Protein AF-A0A7X6B136-F1 (afdb_monomer_lite)

Sequence (176 aa):
MLVDDTELLLDVLPAGSMTVVPERVRTRAADLVATSQEFLQAFVWHVLGYEGTGLDAGSNAGIFTTAGAKLGEVGDMTDTSKMIDVHNSGGQTVAVNLSTTLTLNPGIYYVAFRFVIGAASNAPIMMCADSSNAAPVTTLNSVKPFGVISGLSSWPGSITPSAIETDPIKYWAAFA

Radius of gyration: 21.06 Å; chains: 1; bounding box: 50×35×64 Å

Foldseek 3Di:
DPPPPDDDPVVPDPPPDDDDDDVVNVVVVVVVQVVQKDWFFWKKFFFQFFAL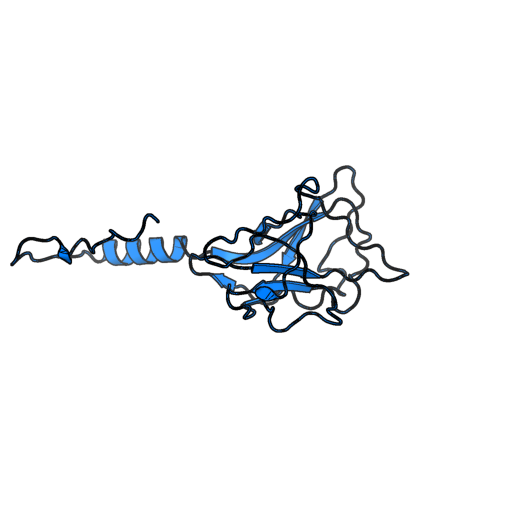QWFDFQWWKFKAALQFATQWILPGGNDSVQFDGWDDHPTDMGIGTIPDIGIDHPDDMDIDTDTDDDPPGDTTHTDWPFQPDKFDPDADVLAGPDADQPDDPHHDNTDHRVSGDIGSTHGDMDTD

Structure (mmCIF, N/CA/C/O backbone):
data_AF-A0A7X6B136-F1
#
_entry.id   AF-A0A7X6B136-F1
#
loop_
_atom_site.group_PDB
_atom_site.id
_atom_site.type_symbol
_atom_site.label_atom_id
_atom_site.label_alt_id
_atom_site.label_comp_id
_atom_site.label_asym_id
_atom_site.label_entity_id
_atom_site.label_seq_id
_atom_site.pdbx_PDB_ins_code
_atom_site.Cartn_x
_atom_site.Cartn_y
_atom_site.Cartn_z
_atom_site.occupancy
_atom_site.B_iso_or_equiv
_atom_site.auth_seq_id
_atom_site.auth_comp_id
_atom_site.auth_asym_id
_atom_site.auth_atom_id
_atom_site.pdbx_PDB_model_num
ATOM 1 N N . MET A 1 1 ? -0.920 -7.075 25.607 1.00 43.62 1 MET A N 1
ATOM 2 C CA . MET A 1 1 ? -1.211 -7.345 27.027 1.00 43.62 1 MET A CA 1
ATOM 3 C C . MET A 1 1 ? -1.337 -6.009 27.758 1.00 43.62 1 MET A C 1
ATOM 5 O O . MET A 1 1 ? -0.359 -5.502 28.287 1.00 43.62 1 MET A O 1
ATOM 9 N N . LEU A 1 2 ? -2.509 -5.378 27.629 1.00 46.91 2 LEU A N 1
ATOM 10 C CA . LEU A 1 2 ? -2.945 -4.158 28.345 1.00 46.91 2 LEU A CA 1
ATOM 11 C C . LEU A 1 2 ? -4.490 -4.024 28.297 1.00 46.91 2 LEU A C 1
ATOM 13 O O . LEU A 1 2 ? -5.030 -2.953 28.535 1.00 46.91 2 LEU A O 1
ATOM 17 N N . VAL A 1 3 ? -5.196 -5.093 27.902 1.00 54.41 3 VAL A N 1
ATOM 18 C CA . VAL A 1 3 ? -6.645 -5.090 27.607 1.00 54.41 3 VAL A CA 1
ATOM 19 C C . VAL A 1 3 ? -7.377 -6.207 28.364 1.00 54.41 3 VAL A C 1
ATOM 21 O O . VAL A 1 3 ? -8.598 -6.212 28.407 1.00 54.41 3 VAL A O 1
ATOM 24 N N . ASP A 1 4 ? -6.660 -7.124 29.019 1.00 57.69 4 ASP A N 1
ATOM 25 C CA . ASP A 1 4 ? -7.285 -8.289 29.658 1.00 57.69 4 ASP A CA 1
ATOM 26 C C . ASP A 1 4 ? -8.064 -7.939 30.950 1.00 57.69 4 ASP A C 1
ATOM 28 O O . ASP A 1 4 ? -8.881 -8.743 31.385 1.00 57.69 4 ASP A O 1
ATOM 32 N N . ASP A 1 5 ? -7.904 -6.721 31.494 1.00 63.41 5 ASP A N 1
ATOM 33 C CA . ASP A 1 5 ? -8.577 -6.238 32.719 1.00 63.41 5 ASP A CA 1
ATOM 34 C C . ASP A 1 5 ? -9.591 -5.092 32.475 1.00 63.41 5 ASP A C 1
ATOM 36 O O . ASP A 1 5 ? -9.944 -4.359 33.400 1.00 63.41 5 ASP A O 1
ATOM 40 N N . THR A 1 6 ? -10.055 -4.856 31.240 1.00 66.56 6 THR A N 1
ATOM 41 C CA . THR A 1 6 ? -11.050 -3.791 30.995 1.00 66.56 6 THR A CA 1
ATOM 42 C C . THR A 1 6 ? -12.473 -4.288 31.244 1.00 66.56 6 THR A C 1
ATOM 44 O O . THR A 1 6 ? -13.038 -4.995 30.411 1.00 66.56 6 THR A O 1
ATOM 47 N N . GLU A 1 7 ? -13.072 -3.876 32.358 1.00 76.06 7 GLU A N 1
ATOM 48 C CA . GLU A 1 7 ? -14.496 -4.068 32.656 1.00 76.06 7 GLU A CA 1
ATOM 49 C C . GLU A 1 7 ? -15.321 -2.826 32.286 1.00 76.06 7 GLU A C 1
ATOM 51 O O . GLU A 1 7 ? -14.825 -1.693 32.293 1.00 76.06 7 GLU A O 1
ATOM 56 N N . LEU A 1 8 ? -16.593 -3.015 31.917 1.00 79.25 8 LEU A N 1
ATOM 57 C CA . LEU A 1 8 ? -17.471 -1.881 31.647 1.00 79.25 8 LEU A CA 1
ATOM 58 C C . LEU A 1 8 ? -17.722 -1.130 32.954 1.00 79.25 8 LEU A C 1
ATOM 60 O O . LEU A 1 8 ? -18.026 -1.725 33.982 1.00 79.25 8 LEU A O 1
ATOM 64 N N . LEU A 1 9 ? -17.707 0.204 32.901 1.00 78.31 9 LEU A N 1
ATOM 65 C CA . LEU A 1 9 ? -18.014 1.034 34.071 1.00 78.31 9 LEU A CA 1
ATOM 66 C C . LEU A 1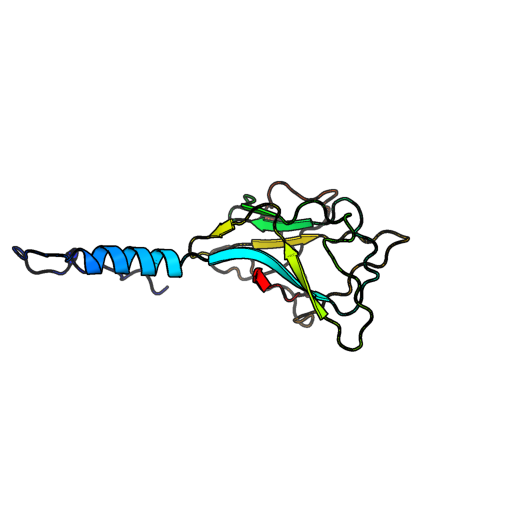 9 ? -19.413 0.748 34.652 1.00 78.31 9 LEU A C 1
ATOM 68 O O . LEU A 1 9 ? -19.650 1.035 35.816 1.00 78.31 9 LEU A O 1
ATOM 72 N N . LEU A 1 10 ? -20.336 0.185 33.865 1.00 80.00 10 LEU A N 1
ATOM 73 C CA . LEU A 1 10 ? -21.651 -0.243 34.352 1.00 80.00 10 LEU A CA 1
ATOM 74 C C . LEU A 1 10 ? -21.596 -1.517 35.203 1.00 80.00 10 LEU A C 1
ATOM 76 O O . LEU A 1 10 ? -22.432 -1.672 36.089 1.00 80.00 10 LEU A O 1
ATOM 80 N N . ASP A 1 11 ? -20.612 -2.383 34.971 1.00 80.75 11 ASP A N 1
ATOM 81 C CA . ASP A 1 11 ? -20.499 -3.689 35.628 1.00 80.75 11 ASP A CA 1
ATOM 82 C C . ASP A 1 11 ? -19.878 -3.579 37.032 1.00 80.75 11 ASP A C 1
ATOM 84 O O . ASP A 1 11 ? -20.061 -4.463 37.865 1.00 80.75 11 ASP A O 1
ATOM 88 N N . VAL A 1 12 ? -19.218 -2.453 37.332 1.00 84.62 12 VAL A N 1
ATOM 89 C CA . VAL A 1 12 ? -18.634 -2.138 38.651 1.00 84.62 12 VAL A CA 1
ATOM 90 C C . VAL A 1 12 ? -19.528 -1.277 39.537 1.00 84.62 12 VAL A C 1
ATOM 92 O O . VAL A 1 12 ? -19.158 -0.944 40.667 1.00 84.62 12 VAL A O 1
ATOM 95 N N . LEU A 1 13 ? -20.694 -0.855 39.038 1.00 84.19 13 LEU A N 1
ATOM 96 C CA . LEU A 1 13 ? -21.594 -0.032 39.836 1.00 84.19 13 LEU A CA 1
ATOM 97 C C . LEU A 1 13 ? -22.217 -0.868 40.963 1.00 84.19 13 LEU A C 1
ATOM 99 O O . LEU A 1 13 ? -22.600 -2.018 40.746 1.00 84.19 13 LEU A O 1
ATOM 103 N N . PRO A 1 14 ? -22.394 -0.295 42.167 1.00 89.50 14 PRO A N 1
ATOM 104 C CA . PRO A 1 14 ? -23.114 -0.966 43.240 1.00 89.50 14 PRO A CA 1
ATOM 105 C C . PRO A 1 14 ? -24.511 -1.414 42.794 1.00 89.50 14 PRO A C 1
ATOM 107 O O . PRO A 1 14 ? -25.205 -0.690 42.069 1.00 89.50 14 PRO A O 1
ATOM 110 N N . ALA A 1 15 ? -24.950 -2.580 43.274 1.00 86.50 15 ALA A N 1
ATOM 111 C CA . ALA A 1 15 ? -26.275 -3.115 42.975 1.00 86.50 15 ALA A CA 1
ATOM 112 C C . ALA A 1 15 ? -27.380 -2.087 43.296 1.00 86.50 15 ALA A C 1
ATOM 114 O O . ALA A 1 15 ? -27.414 -1.516 44.386 1.00 86.50 15 ALA A O 1
ATOM 115 N N . GLY A 1 16 ? -28.283 -1.857 42.338 1.00 85.69 16 GLY A N 1
ATOM 116 C CA . GLY A 1 16 ? -29.363 -0.868 42.449 1.00 85.69 16 GLY A CA 1
ATOM 117 C C . GLY A 1 16 ? -29.022 0.539 41.938 1.00 85.69 16 GLY A C 1
ATOM 118 O O . GLY A 1 16 ? -29.858 1.435 42.045 1.00 85.69 16 GLY A O 1
ATOM 119 N N . SER A 1 17 ? -27.835 0.750 41.364 1.00 83.38 17 SER A N 1
ATOM 120 C CA . SER A 1 17 ? -27.469 2.025 40.731 1.00 83.38 17 SER A CA 1
ATOM 121 C C . SER A 1 17 ? -28.256 2.274 39.436 1.00 83.38 17 SER A C 1
ATOM 123 O O . SER A 1 17 ? -28.384 1.384 38.599 1.00 83.38 17 SER A O 1
ATOM 125 N N . MET A 1 18 ? -28.750 3.503 39.242 1.00 85.19 18 MET A N 1
ATOM 126 C CA . MET A 1 18 ? -29.390 3.942 37.996 1.00 85.19 18 MET A CA 1
ATOM 127 C C . MET A 1 18 ? -28.445 4.854 37.214 1.00 85.19 18 MET A C 1
ATOM 129 O O . MET A 1 18 ? -28.103 5.942 37.677 1.00 85.19 18 MET A O 1
ATOM 133 N N . THR A 1 19 ? -28.056 4.445 36.008 1.00 80.56 19 THR A N 1
ATOM 134 C CA . THR A 1 19 ? -27.241 5.280 35.119 1.00 80.56 19 THR A CA 1
ATOM 135 C C . THR A 1 19 ? -28.138 6.090 34.192 1.00 80.56 19 THR A C 1
ATOM 137 O O . THR A 1 19 ? -28.882 5.535 33.387 1.00 80.56 19 THR A O 1
ATOM 140 N N . VAL A 1 20 ? -28.047 7.418 34.274 1.00 82.75 20 VAL A N 1
ATOM 141 C CA . VAL A 1 20 ? -28.733 8.338 33.358 1.00 82.75 20 VAL A CA 1
ATOM 142 C C . VAL A 1 20 ? -27.696 8.960 32.434 1.00 82.75 20 VAL A C 1
ATOM 144 O O . VAL A 1 20 ? -26.785 9.643 32.894 1.00 82.75 20 VAL A O 1
ATOM 147 N N . VAL A 1 21 ? -27.833 8.729 31.128 1.00 81.12 21 VAL A N 1
ATOM 148 C CA . VAL A 1 21 ? -26.911 9.254 30.112 1.00 81.12 21 VAL A CA 1
ATOM 149 C C . VAL A 1 21 ? -27.589 10.394 29.345 1.00 81.12 21 VAL A C 1
ATOM 151 O O . VAL A 1 21 ? -28.586 10.151 28.664 1.00 81.12 21 VAL A O 1
ATOM 154 N N . PRO A 1 22 ? -27.077 11.636 29.425 1.00 86.00 22 PRO A N 1
ATOM 155 C CA . PRO A 1 22 ? -27.590 12.755 28.640 1.00 86.00 22 PRO A CA 1
ATOM 156 C C . PRO A 1 22 ? -27.355 12.569 27.136 1.00 86.00 22 PRO A C 1
ATOM 158 O O . PRO A 1 22 ? -26.324 12.038 26.727 1.00 86.00 22 PRO A O 1
ATOM 161 N N . GLU A 1 23 ? -28.233 13.124 26.300 1.00 82.94 23 GLU A N 1
ATOM 162 C CA . GLU A 1 23 ? -28.114 13.011 24.836 1.00 82.94 23 GLU A CA 1
ATOM 163 C C . GLU A 1 23 ? -26.798 13.597 24.297 1.00 82.94 23 GLU A C 1
ATOM 165 O O . GLU A 1 23 ? -26.166 13.026 23.417 1.00 82.94 23 GLU A O 1
ATOM 170 N N . ARG A 1 24 ? -26.284 14.664 24.924 1.00 83.62 24 ARG A N 1
ATOM 171 C CA . ARG A 1 24 ? -24.972 15.245 24.588 1.00 83.62 24 ARG A CA 1
ATOM 172 C C . ARG A 1 24 ? -23.809 14.267 24.795 1.00 83.62 24 ARG A C 1
ATOM 174 O O . ARG A 1 24 ? -22.806 14.355 24.095 1.00 83.62 24 ARG A O 1
ATOM 181 N N . VAL A 1 25 ? -23.921 13.354 25.764 1.00 81.31 25 VAL A N 1
ATOM 182 C CA . VAL A 1 25 ? -22.925 12.292 25.977 1.00 81.31 25 VAL A CA 1
ATOM 183 C C . VAL A 1 25 ? -23.034 11.247 24.869 1.00 81.31 25 VAL A C 1
ATOM 185 O O . VAL A 1 25 ? -22.004 10.793 24.385 1.00 81.31 25 VAL A O 1
ATOM 188 N N . ARG A 1 26 ? -24.251 10.933 24.405 1.00 77.81 26 ARG A N 1
ATOM 189 C CA . ARG A 1 26 ? -24.482 10.023 23.273 1.00 77.81 26 ARG A CA 1
ATOM 190 C C . ARG A 1 26 ? -23.880 10.575 21.975 1.00 77.81 26 ARG A C 1
ATOM 192 O O . ARG A 1 26 ? -23.132 9.860 21.316 1.00 77.81 26 ARG A O 1
ATOM 199 N N . THR A 1 27 ? -24.121 11.850 21.658 1.00 78.94 27 THR A N 1
ATOM 200 C CA . THR A 1 27 ? -23.531 12.510 20.478 1.00 78.94 27 THR A CA 1
ATOM 201 C C . THR A 1 27 ? -22.010 12.568 20.575 1.00 78.94 27 THR A C 1
ATOM 203 O O . THR A 1 27 ? -21.326 12.148 19.655 1.00 78.94 27 THR A O 1
ATOM 206 N N . ARG A 1 28 ? -21.459 12.978 21.725 1.00 82.56 28 ARG A N 1
ATOM 207 C CA . ARG A 1 28 ? -20.003 13.051 21.907 1.00 82.56 28 ARG A CA 1
ATOM 208 C C . ARG A 1 28 ? -19.326 11.679 21.858 1.00 82.56 28 ARG A C 1
ATOM 210 O O . ARG A 1 28 ? -18.192 11.584 21.408 1.00 82.56 28 ARG A O 1
ATOM 217 N N . ALA A 1 29 ? -19.987 10.625 22.336 1.00 77.19 29 ALA A N 1
ATOM 218 C CA . ALA A 1 29 ? -19.480 9.262 22.219 1.00 77.19 29 ALA A CA 1
ATOM 219 C C . ALA A 1 29 ? -19.451 8.806 20.753 1.00 77.19 29 ALA A C 1
ATOM 221 O O . ALA A 1 29 ? -18.458 8.225 20.327 1.00 77.19 29 ALA A O 1
ATOM 222 N N . ALA A 1 30 ? -20.489 9.126 19.972 1.00 73.75 30 ALA A N 1
ATOM 223 C CA . ALA A 1 30 ? -20.491 8.888 18.531 1.00 73.75 30 ALA A CA 1
ATOM 224 C C . ALA A 1 30 ? -19.388 9.691 17.823 1.00 73.75 30 ALA A C 1
ATOM 226 O O . ALA A 1 30 ? -18.670 9.128 17.005 1.00 73.75 30 ALA A O 1
ATOM 227 N N . ASP A 1 31 ? -19.182 10.954 18.203 1.00 71.25 31 ASP A N 1
ATOM 228 C CA . ASP A 1 31 ? -18.103 11.786 17.664 1.00 71.25 31 ASP A CA 1
ATOM 229 C C . ASP A 1 31 ? -16.721 11.216 18.011 1.00 71.25 31 ASP A C 1
ATOM 231 O O . ASP A 1 31 ? -15.839 11.195 17.163 1.00 71.25 31 ASP A O 1
ATOM 235 N N . LEU A 1 32 ? -16.514 10.711 19.232 1.00 71.44 32 LEU A N 1
ATOM 236 C CA . LEU A 1 32 ? -15.255 10.079 19.649 1.00 71.44 32 LEU A CA 1
ATOM 237 C C . LEU A 1 32 ? -14.963 8.795 18.861 1.00 71.44 32 LEU A C 1
ATOM 239 O O . LEU A 1 32 ? -13.814 8.561 18.501 1.00 71.44 32 LEU A O 1
ATOM 243 N N . VAL A 1 33 ? -15.992 7.991 18.575 1.00 66.00 33 VAL A N 1
ATOM 244 C CA . VAL A 1 33 ? -15.879 6.793 17.727 1.00 66.00 33 VAL A CA 1
ATOM 245 C C . VAL A 1 33 ? -15.630 7.174 16.268 1.00 66.00 33 VAL A C 1
ATOM 247 O O . VAL A 1 33 ? -14.804 6.561 15.605 1.00 66.00 33 VAL A O 1
ATOM 250 N N . ALA A 1 34 ? -16.296 8.210 15.764 1.00 61.41 34 ALA A N 1
ATOM 251 C CA . ALA A 1 34 ? -16.057 8.711 14.415 1.00 61.41 34 ALA A CA 1
ATOM 252 C C . ALA A 1 34 ? -14.662 9.345 14.279 1.00 61.41 34 ALA A C 1
ATOM 254 O O . ALA A 1 34 ? -14.028 9.206 13.244 1.00 61.41 34 ALA A O 1
ATOM 255 N N . THR A 1 35 ? -14.153 9.988 15.333 1.00 57.69 35 THR A N 1
ATOM 256 C CA . THR A 1 35 ? -12.791 10.547 15.361 1.00 57.69 35 THR A CA 1
ATOM 257 C C . THR A 1 35 ? -11.730 9.448 15.469 1.00 57.69 35 THR A C 1
ATOM 259 O O . THR A 1 35 ? -10.599 9.657 15.045 1.00 57.69 35 THR A O 1
ATOM 262 N N . SER A 1 36 ? -12.062 8.276 16.026 1.00 56.38 36 SER A N 1
ATOM 263 C CA . SER A 1 36 ? -11.148 7.126 16.045 1.00 56.38 36 SER A CA 1
ATOM 264 C C . SER A 1 36 ? -11.182 6.290 14.761 1.00 56.38 36 SER A C 1
ATOM 266 O O . SER A 1 36 ? -10.323 5.425 14.590 1.00 56.38 36 SER A O 1
ATOM 268 N N . GLN A 1 37 ? -12.138 6.543 13.863 1.00 61.16 37 GLN A N 1
ATOM 269 C CA . GLN A 1 37 ? -12.159 5.993 12.511 1.00 61.16 37 GLN A CA 1
ATOM 270 C C . GLN A 1 37 ? -11.368 6.903 11.569 1.00 61.16 37 GLN A C 1
ATOM 272 O O . GLN A 1 37 ? -11.733 8.054 11.338 1.00 61.16 37 GLN A O 1
ATOM 277 N N . GLU A 1 38 ? -10.287 6.380 10.992 1.00 68.19 38 GLU A N 1
ATOM 278 C CA . GLU A 1 38 ? -9.542 7.104 9.963 1.00 68.19 38 GLU A CA 1
ATOM 279 C C . GLU A 1 38 ? -10.186 6.876 8.591 1.00 68.19 38 GLU A C 1
ATOM 281 O O . GLU A 1 38 ? -10.460 5.741 8.185 1.00 68.19 38 GLU A O 1
ATOM 286 N N . PHE A 1 39 ? -10.432 7.979 7.881 1.00 82.88 39 PHE A N 1
ATOM 287 C CA . PHE A 1 39 ? -10.806 7.972 6.472 1.00 82.88 39 PHE A CA 1
ATOM 288 C C . PHE A 1 39 ? -9.533 8.043 5.641 1.00 82.88 39 PHE A C 1
ATOM 290 O O . PHE A 1 39 ? -8.885 9.084 5.595 1.00 82.88 39 PHE A O 1
ATOM 297 N N . LEU A 1 40 ? -9.194 6.948 4.973 1.00 90.38 40 LEU A N 1
ATOM 298 C CA . LEU A 1 40 ? -8.068 6.893 4.055 1.00 90.38 40 LEU A CA 1
ATOM 299 C C . LEU A 1 40 ? -8.557 7.209 2.649 1.00 90.38 40 LEU A C 1
ATOM 301 O O . LEU A 1 40 ? -9.514 6.602 2.157 1.00 90.38 40 LEU A O 1
ATOM 305 N N . GLN A 1 41 ? -7.890 8.145 1.992 1.00 92.88 41 GLN A N 1
ATOM 306 C CA . GLN A 1 41 ? -8.192 8.587 0.636 1.00 92.88 41 GLN A CA 1
ATOM 307 C C . GLN A 1 41 ? -7.017 8.344 -0.304 1.00 92.88 41 GLN A C 1
ATOM 309 O O . GLN A 1 41 ? -7.242 8.106 -1.488 1.00 92.88 41 GLN A O 1
ATOM 314 N N . ALA A 1 42 ? -5.787 8.347 0.206 1.00 93.88 42 ALA A N 1
ATOM 315 C CA . ALA A 1 42 ? -4.585 8.180 -0.590 1.00 93.88 42 ALA A CA 1
ATOM 316 C C . ALA A 1 42 ? -3.490 7.384 0.125 1.00 93.88 42 ALA A C 1
ATOM 318 O O . ALA A 1 42 ? -3.329 7.428 1.344 1.00 93.88 42 ALA A O 1
ATOM 319 N N . PHE A 1 43 ? -2.695 6.692 -0.686 1.00 95.00 43 PHE A N 1
ATOM 320 C CA . PHE A 1 43 ? -1.369 6.218 -0.316 1.00 95.00 43 PHE A CA 1
ATOM 321 C C . PHE A 1 43 ? -0.352 7.328 -0.509 1.00 95.00 43 PHE A C 1
ATOM 323 O O . PHE A 1 43 ? -0.426 8.065 -1.485 1.00 95.00 43 PHE A O 1
ATOM 330 N N . VAL A 1 44 ? 0.626 7.416 0.381 1.00 94.50 44 VAL A N 1
ATOM 331 C CA . VAL A 1 44 ? 1.650 8.451 0.331 1.00 94.50 44 VAL A CA 1
ATOM 332 C C . VAL A 1 44 ? 3.027 7.829 0.469 1.00 94.50 44 VAL A C 1
ATOM 334 O O . VAL A 1 44 ? 3.279 7.028 1.370 1.00 94.50 44 VAL A O 1
ATOM 337 N N . TRP A 1 45 ? 3.941 8.247 -0.398 1.00 94.31 45 TRP A N 1
ATOM 338 C CA . TRP A 1 45 ? 5.337 7.842 -0.350 1.00 94.31 45 TRP A CA 1
ATOM 339 C C . TRP A 1 45 ? 6.269 9.022 -0.583 1.00 94.31 45 TRP A C 1
ATOM 341 O O . TRP A 1 45 ? 5.890 10.004 -1.214 1.00 94.31 45 TRP A O 1
ATOM 351 N N . HIS A 1 46 ? 7.516 8.901 -0.132 1.00 94.19 46 HIS A N 1
ATOM 352 C CA . HIS A 1 46 ? 8.573 9.827 -0.533 1.00 94.19 46 HIS A CA 1
ATOM 353 C C . HIS A 1 46 ? 9.333 9.250 -1.726 1.00 94.19 46 HIS A C 1
ATOM 355 O O . HIS A 1 46 ? 10.012 8.226 -1.605 1.00 94.19 46 HIS A O 1
ATOM 361 N N . VAL A 1 47 ? 9.201 9.902 -2.876 1.00 93.81 47 VAL A N 1
ATOM 362 C CA . VAL A 1 47 ? 9.827 9.504 -4.137 1.00 93.81 47 VAL A CA 1
ATOM 363 C C . VAL A 1 47 ? 11.050 10.387 -4.358 1.00 93.81 47 VAL A C 1
ATOM 365 O O . VAL A 1 47 ? 10.956 11.606 -4.327 1.00 93.81 47 VAL A O 1
ATOM 368 N N . LEU A 1 48 ? 12.215 9.780 -4.555 1.00 93.19 48 LEU A N 1
ATOM 369 C CA . LEU A 1 48 ? 13.502 10.446 -4.775 1.00 93.19 48 LEU A CA 1
ATOM 370 C C . LEU A 1 48 ? 13.754 10.780 -6.249 1.00 93.19 48 LEU A C 1
ATOM 372 O O . LEU A 1 48 ? 14.570 11.649 -6.544 1.00 93.19 48 LEU A O 1
ATOM 376 N N . GLY A 1 49 ? 13.068 10.096 -7.161 1.00 91.88 49 GLY A N 1
ATOM 377 C CA . GLY A 1 49 ? 13.137 10.360 -8.591 1.00 91.88 49 GLY A CA 1
ATOM 378 C C . GLY A 1 49 ? 12.204 9.446 -9.375 1.00 91.88 49 GLY A C 1
ATOM 379 O O . GLY A 1 49 ? 12.110 8.257 -9.067 1.00 91.88 49 GLY A O 1
ATOM 380 N N . TYR A 1 50 ? 11.503 9.999 -10.361 1.00 92.25 50 TYR A N 1
ATOM 381 C CA . TYR A 1 50 ? 10.603 9.264 -11.247 1.00 92.25 50 TYR A CA 1
ATOM 382 C C . TYR A 1 50 ? 10.262 10.104 -12.482 1.00 92.25 50 TYR A C 1
ATOM 384 O O . TYR A 1 50 ? 10.180 11.322 -12.3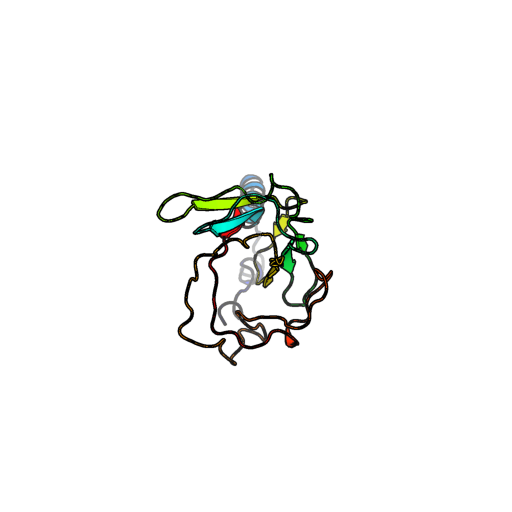88 1.00 92.25 50 TYR A O 1
ATOM 392 N N . GLU A 1 51 ? 10.036 9.468 -13.629 1.00 89.75 51 GLU A N 1
ATOM 393 C CA . GLU A 1 51 ? 9.803 10.174 -14.899 1.00 89.75 51 GLU A CA 1
ATOM 394 C C . GLU A 1 51 ? 8.333 10.559 -15.132 1.00 89.75 51 GLU A C 1
ATOM 396 O O . GLU A 1 51 ? 8.026 11.314 -16.048 1.00 89.75 51 GLU A O 1
ATOM 401 N N . GLY A 1 52 ? 7.403 10.049 -14.314 1.00 88.38 52 GLY A N 1
ATOM 402 C CA . GLY A 1 52 ? 5.974 10.372 -14.436 1.00 88.38 52 GLY A CA 1
ATOM 403 C C . GLY A 1 52 ? 5.276 9.723 -15.633 1.00 88.38 52 GLY A C 1
ATOM 404 O O . GLY A 1 52 ? 4.157 10.096 -15.970 1.00 88.38 52 GLY A O 1
ATOM 405 N N . THR A 1 53 ? 5.892 8.7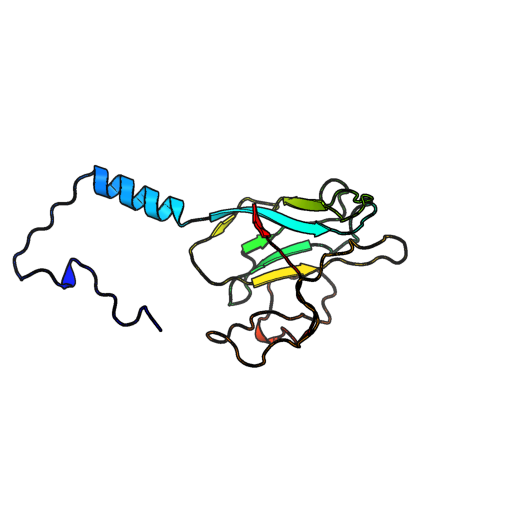34 -16.281 1.00 89.38 53 THR A N 1
ATOM 406 C CA . THR A 1 53 ? 5.384 8.107 -17.517 1.00 89.38 53 THR A CA 1
ATOM 407 C C . THR A 1 53 ? 4.267 7.082 -17.301 1.00 89.38 53 THR A C 1
ATOM 409 O O . THR A 1 53 ? 3.821 6.454 -18.259 1.00 89.38 53 THR A O 1
ATOM 412 N N . GLY A 1 54 ? 3.774 6.945 -16.067 1.00 89.62 54 GLY A N 1
ATOM 413 C CA . GLY A 1 54 ? 2.876 5.861 -15.665 1.00 89.62 54 GLY A CA 1
ATOM 414 C C . GLY A 1 54 ? 3.649 4.572 -15.373 1.00 89.62 54 GLY A C 1
ATOM 415 O O . GLY A 1 54 ? 4.624 4.244 -16.047 1.00 89.62 54 GLY A O 1
ATOM 416 N N . LEU A 1 55 ? 3.250 3.857 -14.319 1.00 90.75 55 LEU A N 1
ATOM 417 C CA . LEU A 1 55 ? 3.913 2.607 -13.953 1.00 90.75 55 LEU A CA 1
ATOM 418 C C . LEU A 1 55 ? 3.492 1.477 -14.890 1.00 90.75 55 LEU A C 1
ATOM 420 O O . LEU A 1 55 ? 2.402 1.487 -15.454 1.00 90.75 55 LEU A O 1
ATOM 424 N N . ASP A 1 56 ? 4.320 0.446 -15.000 1.00 89.44 56 ASP A N 1
ATOM 425 C CA . ASP A 1 56 ? 3.985 -0.711 -15.822 1.00 89.44 56 ASP A CA 1
ATOM 426 C C . ASP A 1 56 ? 2.755 -1.468 -15.294 1.00 89.44 56 ASP A C 1
ATOM 428 O O . ASP A 1 56 ? 2.488 -1.522 -14.085 1.00 89.44 56 ASP A O 1
ATOM 432 N N . ALA A 1 57 ? 2.032 -2.108 -16.217 1.00 89.44 57 ALA A N 1
ATOM 433 C CA . ALA A 1 57 ? 0.806 -2.842 -15.929 1.00 89.44 57 ALA A CA 1
ATOM 434 C C . ALA A 1 57 ? 0.989 -3.876 -14.802 1.00 89.44 57 ALA A C 1
ATOM 436 O O . ALA A 1 57 ? 1.952 -4.646 -14.749 1.00 89.44 57 ALA A O 1
ATOM 437 N N . GLY A 1 58 ? 0.018 -3.905 -13.888 1.00 89.94 58 GLY A N 1
ATOM 438 C CA . GLY A 1 58 ? 0.075 -4.719 -12.674 1.00 89.94 58 GLY A CA 1
ATOM 439 C C . GLY A 1 58 ? 0.800 -4.048 -11.504 1.00 89.94 58 GLY A C 1
ATOM 440 O O . GLY A 1 58 ? 0.950 -4.689 -10.457 1.00 89.94 58 GLY A O 1
ATOM 441 N N . SER A 1 59 ? 1.237 -2.796 -11.659 1.00 92.94 59 SER A N 1
ATOM 442 C CA . SER A 1 59 ? 1.615 -1.943 -10.534 1.00 92.94 59 SER A CA 1
ATOM 443 C C . SER A 1 59 ? 0.380 -1.478 -9.771 1.00 92.94 59 SER A C 1
ATOM 445 O O . SER A 1 59 ? -0.602 -1.070 -10.388 1.00 92.94 59 SER A O 1
ATOM 447 N N . ASN A 1 60 ? 0.409 -1.574 -8.443 1.00 95.31 60 ASN A N 1
ATOM 448 C CA . ASN A 1 60 ? -0.702 -1.187 -7.572 1.00 95.31 60 ASN A CA 1
ATOM 449 C C . ASN A 1 60 ? -0.219 -1.092 -6.110 1.00 95.31 60 ASN A C 1
ATOM 451 O O . ASN A 1 60 ? 0.868 -1.563 -5.763 1.00 95.31 60 ASN A O 1
ATOM 455 N N . ALA A 1 61 ? -1.048 -0.522 -5.242 1.00 95.44 61 ALA A N 1
ATOM 456 C CA . ALA A 1 61 ? -0.882 -0.522 -3.798 1.00 95.44 61 ALA A CA 1
ATOM 457 C C . ALA A 1 61 ? -2.228 -0.729 -3.107 1.00 95.44 61 ALA A C 1
ATOM 459 O O . ALA A 1 61 ? -3.268 -0.307 -3.611 1.00 95.44 61 ALA A O 1
ATOM 460 N N . GLY A 1 62 ? -2.226 -1.367 -1.943 1.00 96.12 62 GLY A N 1
ATOM 461 C CA . GLY A 1 62 ? -3.463 -1.659 -1.240 1.00 96.12 62 GLY A CA 1
ATOM 462 C C . GLY A 1 62 ? -3.286 -2.104 0.196 1.00 96.12 62 GLY A C 1
ATOM 463 O O . GLY A 1 62 ? -2.179 -2.317 0.698 1.00 96.12 62 GLY A O 1
ATOM 464 N N . ILE A 1 63 ? -4.434 -2.184 0.854 1.00 96.38 63 ILE A N 1
ATOM 465 C CA . ILE A 1 63 ? -4.575 -2.426 2.284 1.00 96.38 63 ILE A CA 1
ATOM 466 C C . ILE A 1 63 ? -5.260 -3.775 2.455 1.00 96.38 63 ILE A C 1
ATOM 468 O O . ILE A 1 63 ? -6.272 -4.053 1.807 1.00 96.38 63 ILE A O 1
ATOM 472 N N . PHE A 1 64 ? -4.718 -4.607 3.336 1.00 96.12 64 PHE A N 1
ATOM 473 C CA . PHE A 1 64 ? -5.210 -5.952 3.600 1.00 96.12 64 PHE A CA 1
ATOM 474 C C . PHE A 1 64 ? -5.405 -6.171 5.102 1.00 96.12 64 PHE A C 1
ATOM 476 O O . PHE A 1 64 ? -4.679 -5.623 5.932 1.00 96.12 64 PHE A O 1
ATOM 483 N N . THR A 1 65 ? -6.379 -6.999 5.473 1.00 95.19 65 THR A N 1
ATOM 484 C CA . THR A 1 65 ? -6.527 -7.468 6.857 1.00 95.19 65 THR A CA 1
ATOM 485 C C . THR A 1 65 ? -5.349 -8.359 7.252 1.00 95.19 65 THR A C 1
ATOM 487 O O . THR A 1 65 ? -4.635 -8.884 6.397 1.00 95.19 65 THR A O 1
ATOM 490 N N . THR A 1 66 ? -5.180 -8.628 8.547 1.00 93.06 66 THR A N 1
ATOM 491 C CA . THR A 1 66 ? -4.209 -9.626 9.035 1.00 93.06 66 THR A CA 1
ATOM 492 C C . THR A 1 66 ? -4.499 -11.049 8.556 1.00 93.06 66 THR A C 1
ATOM 494 O O . THR A 1 66 ? -3.594 -11.874 8.561 1.00 93.06 66 THR A O 1
ATOM 497 N N . ALA A 1 67 ? -5.725 -11.337 8.102 1.00 93.19 67 ALA A N 1
ATOM 498 C CA . ALA A 1 67 ? -6.089 -12.587 7.430 1.00 93.19 67 ALA A CA 1
ATOM 499 C C . ALA A 1 67 ? -5.805 -12.563 5.914 1.00 93.19 67 ALA A C 1
ATOM 501 O O . ALA A 1 67 ? -5.973 -13.575 5.241 1.00 93.19 67 ALA A O 1
ATOM 502 N N 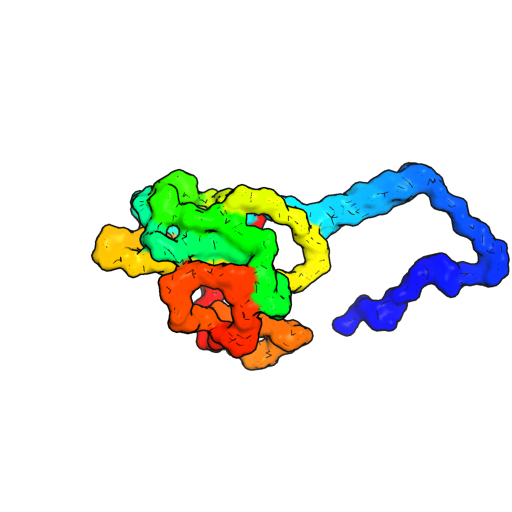. GLY A 1 68 ? -5.384 -11.415 5.376 1.00 94.88 68 GLY A N 1
ATOM 503 C CA . GLY A 1 68 ? -4.997 -11.238 3.982 1.00 94.88 68 GLY A CA 1
ATOM 504 C C . GLY A 1 68 ? -6.114 -10.813 3.028 1.00 94.88 68 GLY A C 1
ATOM 505 O O . GLY A 1 68 ? -5.872 -10.702 1.827 1.00 94.88 68 GLY A O 1
ATOM 506 N N . ALA A 1 69 ? -7.322 -10.535 3.523 1.00 96.81 69 ALA A N 1
ATOM 507 C CA . ALA A 1 69 ? -8.415 -10.027 2.694 1.00 96.81 69 ALA A CA 1
ATOM 508 C C . ALA A 1 69 ? -8.157 -8.566 2.293 1.00 96.81 69 ALA A C 1
ATOM 510 O O . ALA A 1 69 ? -7.841 -7.748 3.156 1.00 96.81 69 ALA A O 1
ATOM 511 N N . LYS A 1 70 ? -8.302 -8.227 1.006 1.00 97.31 70 LYS A N 1
ATOM 512 C CA . LYS A 1 70 ? -8.127 -6.853 0.511 1.00 97.31 70 LYS A CA 1
ATOM 513 C C . LYS A 1 70 ? -9.289 -5.963 0.953 1.00 97.31 70 LYS A C 1
ATOM 515 O O . LYS A 1 70 ? -10.446 -6.350 0.823 1.00 97.31 70 LYS A O 1
ATOM 520 N N . LEU A 1 71 ? -8.964 -4.775 1.452 1.00 96.19 71 LEU A N 1
ATOM 521 C CA . LEU A 1 71 ? -9.921 -3.770 1.924 1.00 96.19 71 LEU A CA 1
ATOM 522 C C . LEU A 1 71 ? -10.045 -2.589 0.963 1.00 96.19 71 LEU A C 1
ATOM 524 O O . LEU A 1 71 ? -11.128 -2.046 0.789 1.00 96.19 71 LEU A O 1
ATOM 528 N N . GLY A 1 72 ? -8.940 -2.203 0.332 1.00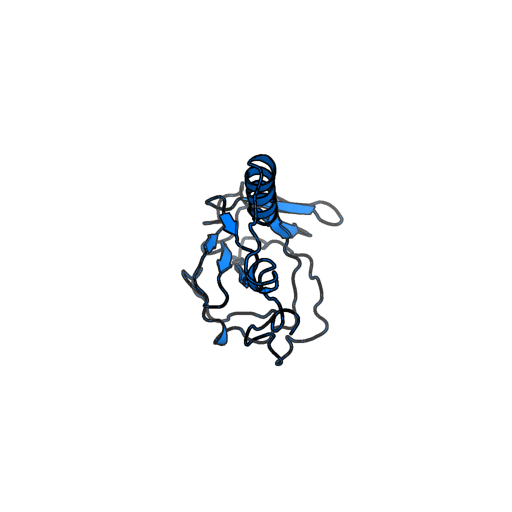 95.94 72 GLY A N 1
ATOM 529 C CA . GLY A 1 72 ? -8.894 -1.083 -0.595 1.00 95.94 72 GLY A CA 1
ATOM 530 C C . GLY A 1 72 ? -7.595 -1.085 -1.382 1.00 95.94 72 GLY A C 1
ATOM 531 O O . GLY A 1 72 ? -6.619 -1.731 -0.995 1.00 95.94 72 GLY A O 1
ATOM 532 N N . GLU A 1 73 ? -7.596 -0.379 -2.504 1.00 96.94 73 GLU A N 1
ATOM 533 C CA . GLU A 1 73 ? -6.438 -0.265 -3.381 1.00 96.94 73 GLU A CA 1
ATOM 534 C C . GLU A 1 73 ? -6.446 1.042 -4.164 1.00 96.94 73 GLU A C 1
ATOM 536 O O . GLU A 1 73 ? -7.483 1.688 -4.319 1.00 96.94 73 GLU A O 1
ATOM 541 N N . VAL A 1 74 ? -5.280 1.409 -4.682 1.00 95.69 74 VAL A N 1
ATOM 542 C CA . VAL A 1 74 ? -5.103 2.529 -5.609 1.00 95.69 74 VAL A CA 1
ATOM 543 C C . VAL A 1 74 ? -5.734 2.224 -6.968 1.00 95.69 74 VAL A C 1
ATOM 545 O O . VAL A 1 74 ? -6.345 3.113 -7.574 1.00 95.69 74 VAL A O 1
ATOM 548 N N . GLY A 1 75 ? -5.647 0.966 -7.406 1.00 93.38 75 GLY A N 1
ATOM 549 C CA . GLY A 1 75 ? -6.065 0.518 -8.732 1.00 93.38 75 GLY A CA 1
ATOM 550 C C . GLY A 1 75 ? -4.906 0.562 -9.725 1.00 93.38 75 GLY A C 1
ATOM 551 O O . GLY A 1 75 ? -3.748 0.659 -9.324 1.00 93.38 75 GLY A O 1
ATOM 552 N N . ASP A 1 76 ? -5.216 0.472 -11.018 1.00 90.31 76 ASP A N 1
ATOM 553 C CA . ASP A 1 76 ? -4.202 0.531 -12.074 1.00 90.31 76 ASP A CA 1
ATOM 554 C C . ASP A 1 76 ? -3.385 1.832 -11.990 1.00 90.31 76 ASP A C 1
ATOM 556 O O . ASP A 1 76 ? -3.940 2.928 -11.861 1.00 90.31 76 ASP A O 1
ATOM 560 N N . MET A 1 77 ? -2.060 1.693 -12.025 1.00 92.06 77 MET A N 1
ATOM 561 C CA . MET A 1 77 ? -1.104 2.794 -11.902 1.00 92.06 77 MET A CA 1
ATOM 562 C C . MET A 1 77 ? -0.410 3.132 -13.229 1.00 92.06 77 MET A C 1
ATOM 564 O O . MET A 1 77 ? 0.553 3.899 -13.221 1.00 92.06 77 MET A O 1
ATOM 568 N N . THR A 1 78 ? -0.891 2.605 -14.363 1.00 90.81 78 THR A N 1
ATOM 569 C CA . THR A 1 78 ? -0.403 2.997 -15.701 1.00 90.81 78 THR A CA 1
ATOM 570 C C . THR A 1 78 ? -0.780 4.421 -16.089 1.00 90.81 78 THR A C 1
ATOM 572 O O . THR A 1 78 ? -0.201 4.990 -17.008 1.00 90.81 78 THR A O 1
ATOM 575 N N . ASP A 1 79 ? -1.771 5.002 -15.417 1.00 88.44 79 ASP A N 1
ATOM 576 C CA . ASP A 1 79 ? -2.171 6.390 -15.614 1.00 88.44 79 ASP A CA 1
ATOM 577 C C . ASP A 1 79 ? -1.090 7.341 -15.071 1.00 88.44 79 ASP A C 1
ATOM 579 O O . ASP A 1 79 ? -0.747 7.314 -13.885 1.00 88.44 79 ASP A O 1
ATOM 583 N N . THR A 1 80 ? -0.573 8.216 -15.936 1.00 87.25 80 THR A N 1
ATOM 584 C CA . THR A 1 80 ? 0.474 9.197 -15.610 1.00 87.25 80 THR A CA 1
ATOM 585 C C . THR A 1 80 ? 0.034 10.220 -14.561 1.00 87.25 80 THR A C 1
ATOM 587 O O . THR A 1 80 ? 0.868 10.878 -13.952 1.00 87.25 80 THR A O 1
ATOM 590 N N . SER A 1 81 ? -1.272 10.368 -14.325 1.00 85.44 81 SER A N 1
ATOM 591 C CA . SER A 1 81 ? -1.807 11.245 -13.281 1.00 85.44 81 SER A CA 1
ATOM 592 C C . SER A 1 81 ? -1.759 10.630 -11.879 1.00 85.44 81 SER A C 1
ATOM 594 O O . SER A 1 81 ? -1.896 11.356 -10.895 1.00 85.44 81 SER A O 1
ATOM 596 N N . LYS A 1 82 ? -1.562 9.307 -11.761 1.00 88.44 82 LYS A N 1
ATOM 597 C CA . LYS A 1 82 ? -1.504 8.615 -10.466 1.00 88.44 82 LYS A CA 1
ATOM 598 C C . LYS A 1 82 ? -0.191 8.902 -9.749 1.00 88.44 82 LYS A C 1
ATOM 600 O O . LYS A 1 82 ? -0.209 9.401 -8.631 1.00 88.44 82 LYS A O 1
ATOM 605 N N . MET A 1 83 ? 0.933 8.580 -10.383 1.00 90.00 83 MET A N 1
ATOM 606 C CA . MET A 1 83 ? 2.271 8.847 -9.854 1.00 90.00 83 MET A CA 1
ATOM 607 C C . MET A 1 83 ? 2.902 9.965 -10.684 1.00 90.00 83 MET A C 1
ATOM 609 O O . MET A 1 83 ? 3.205 9.759 -11.856 1.00 90.00 83 MET A O 1
ATOM 613 N N . ILE A 1 84 ? 3.081 11.134 -10.073 1.00 90.81 84 ILE A N 1
ATOM 614 C CA . ILE A 1 84 ? 3.626 12.329 -10.735 1.00 90.81 84 ILE A CA 1
ATOM 615 C C . ILE A 1 84 ? 5.133 12.217 -10.983 1.00 90.81 84 ILE A C 1
ATOM 617 O O . ILE A 1 84 ? 5.825 11.495 -10.265 1.00 90.81 84 ILE A O 1
ATOM 621 N N . ASP A 1 85 ? 5.645 12.953 -11.968 1.00 92.38 85 ASP A N 1
ATOM 622 C CA . ASP A 1 85 ? 7.078 13.082 -12.226 1.00 92.38 85 ASP A CA 1
ATOM 623 C C . ASP A 1 85 ? 7.810 13.761 -11.056 1.00 92.38 85 ASP A C 1
ATOM 625 O O . ASP A 1 85 ? 7.301 14.668 -10.398 1.00 92.38 85 ASP A O 1
ATOM 629 N N . VAL A 1 86 ? 9.028 13.296 -10.777 1.00 93.75 86 VAL A N 1
ATOM 630 C CA . VAL A 1 86 ? 9.880 13.785 -9.689 1.00 93.75 86 VAL A CA 1
ATOM 631 C C . VAL A 1 86 ? 11.313 13.896 -10.201 1.00 93.75 86 VAL A C 1
ATOM 633 O O . VAL A 1 86 ? 12.019 12.898 -10.347 1.00 93.75 86 VAL A O 1
ATOM 636 N N . HIS A 1 87 ? 11.761 15.128 -10.439 1.00 92.44 87 HIS A N 1
ATOM 637 C CA . HIS A 1 87 ? 13.110 15.443 -10.934 1.00 92.44 87 HIS A CA 1
ATOM 638 C C . HIS A 1 87 ? 13.872 16.435 -10.039 1.00 92.44 87 HIS A C 1
ATOM 640 O O . HIS A 1 87 ? 14.910 16.973 -10.427 1.00 92.44 87 HIS A O 1
ATOM 646 N N . ASN A 1 88 ? 13.366 16.711 -8.836 1.00 92.81 88 ASN A N 1
ATOM 647 C CA . ASN A 1 88 ? 13.955 17.684 -7.927 1.00 92.81 88 ASN A CA 1
ATOM 648 C C . ASN A 1 88 ? 14.968 17.048 -6.962 1.00 92.81 88 ASN A C 1
ATOM 650 O O . ASN A 1 88 ? 14.832 15.906 -6.524 1.00 92.81 88 ASN A O 1
ATOM 654 N N . SER A 1 89 ? 15.975 17.834 -6.573 1.00 92.88 89 SER A N 1
ATOM 655 C CA . SER A 1 89 ? 16.923 17.429 -5.532 1.00 92.88 89 SER A CA 1
ATOM 656 C C . SER A 1 89 ? 16.184 17.155 -4.217 1.00 92.88 89 SER A C 1
ATOM 658 O O . SER A 1 89 ? 15.362 17.966 -3.787 1.00 92.88 89 SER A O 1
ATOM 660 N N . GLY A 1 90 ? 16.466 16.010 -3.591 1.00 90.31 90 GLY A N 1
ATOM 661 C CA . GLY A 1 90 ? 15.828 15.571 -2.344 1.00 90.31 90 GLY A CA 1
ATOM 662 C C . GLY A 1 90 ? 14.485 14.845 -2.507 1.00 90.31 90 GLY A C 1
ATOM 663 O O . GLY A 1 90 ? 13.992 14.288 -1.526 1.00 90.31 90 GLY A O 1
ATOM 664 N N . GLY A 1 91 ? 13.919 14.790 -3.716 1.00 93.94 91 GLY A N 1
ATOM 665 C CA . GLY A 1 91 ? 12.650 14.110 -3.974 1.00 93.94 91 GLY A CA 1
ATOM 666 C C . GLY A 1 91 ? 11.418 14.845 -3.443 1.00 93.94 91 GLY A C 1
ATOM 667 O O . GLY A 1 91 ? 11.499 15.973 -2.955 1.00 93.94 91 GLY A O 1
ATOM 668 N N . GLN A 1 92 ? 10.261 14.202 -3.537 1.00 94.44 92 GLN A N 1
ATOM 669 C CA . GLN A 1 92 ? 8.970 14.774 -3.178 1.00 94.44 92 GLN A CA 1
ATOM 670 C C . GLN A 1 92 ? 8.050 13.721 -2.550 1.00 94.44 92 GLN A C 1
ATOM 672 O O . GLN A 1 92 ? 8.062 12.547 -2.923 1.00 94.44 92 GLN A O 1
ATOM 677 N N . THR A 1 93 ? 7.206 14.162 -1.617 1.00 94.00 93 THR A N 1
ATOM 678 C CA . THR A 1 93 ? 6.078 13.371 -1.123 1.00 94.00 93 THR A CA 1
ATOM 679 C C . THR A 1 93 ? 4.993 13.292 -2.195 1.00 94.00 93 THR A C 1
ATOM 681 O O . THR A 1 93 ? 4.421 14.313 -2.581 1.00 94.00 93 THR A O 1
ATOM 684 N N . VAL A 1 94 ? 4.695 12.082 -2.660 1.00 93.69 94 VAL A N 1
ATOM 685 C CA . VAL A 1 94 ? 3.688 11.805 -3.687 1.00 93.69 94 VAL A CA 1
ATOM 686 C C . VAL A 1 94 ? 2.513 11.076 -3.054 1.00 93.69 94 VAL A C 1
ATOM 688 O O . VAL A 1 94 ? 2.695 10.033 -2.425 1.00 93.69 94 VAL A O 1
ATOM 691 N N . ALA A 1 95 ? 1.315 11.634 -3.226 1.00 94.56 95 ALA A N 1
ATOM 692 C CA . ALA A 1 95 ? 0.060 11.036 -2.794 1.00 94.56 95 ALA A CA 1
ATOM 693 C C . ALA A 1 95 ? -0.683 10.453 -4.000 1.00 94.56 95 ALA A C 1
ATOM 695 O O . ALA A 1 95 ? -0.853 11.130 -5.012 1.00 94.56 95 ALA A O 1
ATOM 696 N N . VAL A 1 96 ? -1.146 9.213 -3.877 1.00 94.62 96 VAL A N 1
ATOM 697 C CA . VAL A 1 96 ? -1.883 8.500 -4.915 1.00 94.62 96 VAL A CA 1
ATOM 698 C C . VAL A 1 96 ? -3.214 8.026 -4.358 1.00 94.62 96 VAL A C 1
ATOM 700 O O . VAL A 1 96 ? -3.270 7.204 -3.441 1.00 94.62 96 VAL A O 1
ATOM 703 N N . ASN A 1 97 ? -4.297 8.540 -4.934 1.00 95.12 97 ASN A N 1
ATOM 704 C CA . ASN A 1 97 ? -5.643 8.280 -4.443 1.00 95.12 97 ASN A CA 1
ATOM 705 C C . ASN A 1 97 ? -6.030 6.802 -4.573 1.00 95.12 97 ASN A C 1
ATOM 707 O O . ASN A 1 97 ? -5.849 6.181 -5.630 1.00 95.12 97 ASN A O 1
ATOM 711 N N . LEU A 1 98 ? -6.645 6.289 -3.509 1.00 95.19 98 LEU A N 1
ATOM 712 C CA . LEU A 1 98 ? -7.405 5.051 -3.512 1.00 95.19 98 LEU A CA 1
ATOM 713 C C . LEU A 1 98 ? -8.523 5.132 -4.555 1.00 95.19 98 LEU A C 1
ATOM 715 O O . LEU A 1 98 ? -9.122 6.183 -4.779 1.00 95.19 98 LEU A O 1
ATOM 719 N N . SER A 1 99 ? -8.851 3.994 -5.163 1.00 94.88 99 SER A N 1
ATOM 720 C CA . SER A 1 99 ? -10.011 3.870 -6.053 1.00 94.88 99 SER A CA 1
ATOM 721 C C . SER A 1 99 ? -11.330 4.146 -5.324 1.00 94.88 99 SER A C 1
ATOM 723 O O . SER A 1 99 ? -12.333 4.496 -5.942 1.00 94.88 99 SER A O 1
ATOM 725 N N . THR A 1 100 ? -11.356 3.975 -4.003 1.00 92.56 100 THR A N 1
ATOM 726 C CA . THR A 1 100 ? -12.498 4.299 -3.147 1.00 92.56 100 THR A CA 1
ATOM 727 C C . THR A 1 100 ? -11.987 4.685 -1.765 1.00 92.56 100 THR A C 1
ATOM 729 O O . THR A 1 100 ? -11.079 4.036 -1.247 1.00 92.56 100 THR A O 1
ATOM 732 N N . THR A 1 101 ? -12.569 5.727 -1.165 1.00 91.75 101 THR A N 1
ATOM 733 C CA . THR A 1 101 ? -12.289 6.106 0.226 1.00 91.75 101 THR A CA 1
ATOM 734 C C . THR A 1 101 ? -12.595 4.944 1.163 1.00 91.75 101 THR A C 1
ATOM 736 O O . THR A 1 101 ? -13.653 4.322 1.065 1.00 91.75 101 THR A O 1
ATOM 739 N N . LEU A 1 102 ? -11.674 4.666 2.081 1.00 92.31 102 LEU A N 1
ATOM 740 C CA . LEU A 1 102 ? -11.768 3.555 3.015 1.00 92.31 102 LEU A CA 1
ATOM 741 C C . LEU A 1 102 ? -11.908 4.078 4.443 1.00 92.31 102 LEU A C 1
ATOM 743 O O . LEU A 1 102 ? -11.129 4.920 4.872 1.00 92.31 102 LEU A O 1
ATOM 747 N N . THR A 1 103 ? -12.867 3.544 5.194 1.00 91.69 103 THR A N 1
ATOM 748 C CA . THR A 1 103 ? -12.967 3.764 6.642 1.00 91.69 103 THR A CA 1
ATOM 749 C C . THR A 1 103 ? -12.432 2.530 7.351 1.00 91.69 103 THR A C 1
ATOM 751 O O . THR A 1 103 ? -12.956 1.430 7.155 1.00 91.69 103 THR A O 1
ATOM 754 N N . LEU A 1 104 ? -11.391 2.699 8.165 1.00 89.75 104 LEU A N 1
ATOM 755 C CA . LEU A 1 104 ? -10.823 1.612 8.957 1.00 89.75 104 LEU A CA 1
ATOM 756 C C . LEU A 1 104 ? -11.226 1.740 10.421 1.00 89.75 104 LEU A C 1
ATOM 758 O O . LEU A 1 104 ? -11.244 2.826 10.998 1.00 89.75 104 LEU A O 1
ATOM 762 N N . ASN A 1 105 ? -11.521 0.595 11.030 1.00 89.19 105 ASN A N 1
ATOM 763 C CA . ASN A 1 105 ? -11.594 0.507 12.480 1.00 89.19 105 ASN A CA 1
ATOM 764 C C . ASN A 1 105 ? -10.166 0.465 13.049 1.00 89.19 105 ASN A C 1
ATOM 766 O O . ASN A 1 105 ? -9.253 0.002 12.362 1.00 89.19 105 ASN A O 1
ATOM 770 N N . PRO A 1 106 ? -9.953 0.870 14.311 1.00 87.00 106 PRO A N 1
ATOM 771 C CA . PRO A 1 106 ? -8.668 0.678 14.970 1.00 87.00 106 PRO A CA 1
ATOM 772 C C . PRO A 1 106 ? -8.232 -0.792 14.910 1.00 87.00 106 PRO A C 1
ATOM 774 O O . PRO A 1 106 ? -8.986 -1.692 15.288 1.00 87.00 106 PRO A O 1
ATOM 777 N N . GLY A 1 107 ? -7.016 -1.047 14.431 1.00 88.12 107 GLY A N 1
ATOM 778 C CA . GLY A 1 107 ? -6.532 -2.407 14.228 1.00 88.12 107 GLY A CA 1
ATOM 779 C C . GLY A 1 107 ? -5.168 -2.472 13.552 1.00 88.12 107 GLY A C 1
ATOM 780 O O . GLY A 1 107 ? -4.546 -1.454 13.259 1.00 88.12 107 GLY A O 1
ATOM 781 N N . ILE A 1 108 ? -4.704 -3.700 13.321 1.00 89.56 108 ILE A N 1
ATOM 782 C CA . ILE A 1 108 ? -3.477 -3.977 12.570 1.00 89.56 108 ILE A CA 1
ATOM 783 C C . ILE A 1 108 ? -3.873 -4.352 11.144 1.00 89.56 108 ILE A C 1
ATOM 785 O O . ILE A 1 108 ? -4.745 -5.198 10.940 1.00 89.56 108 ILE A O 1
ATOM 789 N N . TYR A 1 109 ? -3.201 -3.749 10.168 1.00 92.38 109 TYR A N 1
ATOM 790 C CA . TYR A 1 109 ? -3.419 -3.988 8.747 1.00 92.38 109 TYR A CA 1
ATOM 791 C C . TYR A 1 109 ? -2.086 -4.181 8.036 1.00 92.38 109 TYR A C 1
ATOM 793 O O . TYR A 1 109 ? -1.055 -3.657 8.457 1.00 92.38 109 TYR A O 1
ATOM 801 N N . TYR A 1 110 ? -2.126 -4.925 6.940 1.00 93.69 110 TYR A N 1
ATOM 802 C CA . TYR A 1 110 ? -1.022 -5.007 6.004 1.00 93.69 110 TYR A CA 1
ATOM 803 C C . TYR A 1 110 ? -1.151 -3.920 4.952 1.00 93.69 110 TYR A C 1
ATOM 805 O O . TYR A 1 110 ? -2.206 -3.739 4.346 1.00 93.69 110 TYR A O 1
ATOM 813 N N . VAL A 1 111 ? -0.039 -3.243 4.713 1.00 94.50 111 VAL A N 1
ATOM 814 C CA . VAL A 1 111 ? 0.119 -2.256 3.655 1.00 94.50 111 VAL A CA 1
ATOM 815 C C . VAL A 1 111 ? 1.077 -2.853 2.644 1.00 94.50 111 VAL A C 1
ATOM 817 O O . VAL A 1 111 ? 2.185 -3.242 3.008 1.00 94.50 111 VAL A O 1
ATOM 820 N N . ALA A 1 112 ? 0.648 -2.972 1.393 1.00 94.56 112 ALA A N 1
ATOM 821 C CA . ALA A 1 112 ? 1.470 -3.552 0.344 1.00 94.56 112 ALA A CA 1
ATOM 822 C C . ALA A 1 112 ? 1.448 -2.678 -0.904 1.00 94.56 112 ALA A C 1
ATOM 824 O O . ALA A 1 112 ? 0.457 -2.015 -1.204 1.00 94.56 112 ALA A O 1
ATOM 825 N N . PHE A 1 113 ? 2.540 -2.723 -1.653 1.00 93.75 113 PHE A N 1
ATOM 826 C CA . PHE A 1 113 ? 2.647 -2.129 -2.974 1.00 93.75 113 PHE A CA 1
ATOM 827 C C . PHE A 1 113 ? 3.532 -3.006 -3.850 1.00 93.75 113 PHE A C 1
ATOM 829 O O . PHE A 1 113 ? 4.430 -3.700 -3.374 1.00 93.75 113 PHE A O 1
ATOM 836 N N . ARG A 1 114 ? 3.238 -2.997 -5.144 1.00 92.31 114 ARG A N 1
ATOM 837 C CA . ARG A 1 114 ? 3.995 -3.668 -6.194 1.00 92.31 114 ARG A CA 1
ATOM 838 C C . ARG A 1 114 ? 4.200 -2.638 -7.283 1.00 92.31 114 ARG A C 1
ATOM 840 O O . ARG A 1 114 ? 3.219 -2.206 -7.876 1.00 92.31 114 ARG A O 1
ATOM 847 N N . PHE A 1 115 ? 5.443 -2.270 -7.557 1.00 90.56 115 PHE A N 1
ATOM 848 C CA . PHE A 1 115 ? 5.788 -1.439 -8.707 1.00 90.56 115 PHE A CA 1
ATOM 849 C C . PHE A 1 115 ? 6.565 -2.296 -9.692 1.00 90.56 115 PHE A C 1
ATOM 851 O O . PHE A 1 115 ? 7.601 -2.870 -9.360 1.00 90.56 115 PHE A O 1
ATOM 858 N N . VAL A 1 116 ? 6.003 -2.451 -10.883 1.00 88.50 116 VAL A N 1
ATOM 859 C CA . VAL A 1 116 ? 6.613 -3.203 -11.972 1.00 88.50 116 VAL A CA 1
ATOM 860 C C . VAL A 1 116 ? 7.598 -2.289 -12.674 1.00 88.50 116 VAL A C 1
ATOM 862 O O . VAL A 1 116 ? 7.281 -1.146 -12.993 1.00 88.50 116 VAL A O 1
ATOM 865 N N . ILE A 1 117 ? 8.802 -2.805 -12.892 1.00 73.88 117 ILE A N 1
ATOM 866 C CA . ILE A 1 117 ? 9.861 -2.097 -13.599 1.00 73.88 117 ILE A CA 1
ATOM 867 C C . ILE A 1 117 ? 9.905 -2.647 -15.020 1.00 73.88 117 ILE A C 1
ATOM 869 O O . ILE A 1 117 ? 10.304 -3.795 -15.229 1.00 73.88 117 ILE A O 1
ATOM 873 N N . GLY A 1 118 ? 9.477 -1.840 -15.984 1.00 66.19 118 GLY A N 1
ATOM 874 C CA . GLY A 1 118 ? 9.626 -2.149 -17.399 1.00 66.19 118 GLY A CA 1
ATOM 875 C C . GLY A 1 118 ? 11.048 -1.934 -17.877 1.00 66.19 118 GLY A C 1
ATOM 876 O O . GLY A 1 118 ? 11.778 -1.101 -17.348 1.00 66.19 118 GLY A O 1
ATOM 877 N N . ALA A 1 119 ? 11.441 -2.625 -18.946 1.00 57.28 119 ALA A N 1
ATOM 878 C CA . ALA A 1 119 ? 12.751 -2.425 -19.573 1.00 57.28 119 ALA A CA 1
ATOM 879 C C . ALA A 1 119 ? 12.934 -1.020 -20.202 1.00 57.28 119 ALA A C 1
ATOM 881 O O . ALA A 1 119 ? 14.049 -0.678 -20.587 1.00 57.28 119 ALA A O 1
ATOM 882 N N . ALA A 1 120 ? 11.860 -0.227 -20.320 1.00 57.34 120 ALA A N 1
ATOM 883 C CA . ALA A 1 120 ? 11.856 1.111 -20.920 1.00 57.34 120 ALA A CA 1
ATOM 884 C C . ALA A 1 120 ? 11.338 2.229 -19.987 1.00 57.34 120 ALA A C 1
ATOM 886 O O . ALA A 1 120 ? 11.394 3.392 -20.378 1.00 57.34 120 ALA A O 1
ATOM 887 N N . SER A 1 121 ? 10.863 1.900 -18.778 1.00 62.34 121 SER A N 1
ATOM 888 C CA . SER A 1 121 ? 10.233 2.846 -17.846 1.00 62.34 121 SER A CA 1
ATOM 889 C C . SER A 1 121 ? 10.963 2.810 -16.506 1.00 62.34 121 SER A C 1
ATOM 891 O O . SER A 1 121 ? 10.980 1.783 -15.824 1.00 62.34 121 SER A O 1
ATOM 893 N N . ASN A 1 122 ? 11.581 3.928 -16.125 1.00 67.19 122 ASN A N 1
ATOM 894 C CA . ASN A 1 122 ? 12.248 4.059 -14.833 1.00 67.19 122 ASN A CA 1
ATOM 895 C C . ASN A 1 122 ? 11.217 3.912 -13.709 1.00 67.19 122 ASN A C 1
ATOM 897 O O . ASN A 1 122 ? 10.281 4.698 -13.632 1.00 67.19 122 ASN A O 1
ATOM 901 N N . ALA A 1 123 ? 11.382 2.929 -12.826 1.00 79.44 123 ALA A N 1
ATOM 902 C CA . ALA A 1 123 ? 10.535 2.798 -11.646 1.00 79.44 123 ALA A CA 1
ATOM 903 C C . ALA A 1 123 ? 10.788 3.943 -10.653 1.00 79.44 123 ALA A C 1
ATOM 905 O O . ALA A 1 123 ? 11.912 4.452 -10.587 1.00 79.44 123 ALA A O 1
ATOM 906 N N . PRO A 1 124 ? 9.783 4.338 -9.853 1.00 89.44 124 PRO A N 1
ATOM 907 C CA . PRO A 1 124 ? 9.956 5.376 -8.855 1.00 89.44 124 PRO A CA 1
ATOM 908 C C . PRO A 1 124 ? 11.003 4.927 -7.840 1.00 89.44 124 PRO A C 1
ATOM 910 O O . PRO A 1 124 ? 10.921 3.843 -7.257 1.00 89.44 124 PRO A O 1
ATOM 913 N N . ILE A 1 125 ? 12.004 5.773 -7.630 1.00 89.50 125 ILE A N 1
ATOM 914 C CA . ILE A 1 125 ? 13.025 5.544 -6.618 1.00 89.50 125 ILE A CA 1
ATOM 915 C C . ILE A 1 125 ? 12.409 5.928 -5.281 1.00 89.50 125 ILE A C 1
ATOM 917 O O . ILE A 1 125 ? 12.191 7.101 -5.001 1.00 89.50 125 ILE A O 1
ATOM 921 N N . MET A 1 126 ? 12.112 4.939 -4.452 1.00 89.06 126 MET A N 1
ATOM 922 C CA . MET A 1 126 ? 11.445 5.146 -3.168 1.00 89.06 126 MET A CA 1
ATOM 923 C C . MET A 1 126 ? 12.467 5.414 -2.067 1.00 89.06 126 MET A C 1
ATOM 925 O O . MET A 1 126 ? 13.512 4.760 -2.012 1.00 89.06 126 MET A O 1
ATOM 929 N N . MET A 1 127 ? 12.159 6.327 -1.145 1.00 89.25 127 MET A N 1
ATOM 930 C CA . MET A 1 127 ? 12.980 6.502 0.049 1.00 89.25 127 MET A CA 1
ATOM 931 C C . MET A 1 127 ? 12.904 5.251 0.930 1.00 89.25 127 MET A C 1
ATOM 933 O O . MET A 1 127 ? 11.846 4.876 1.444 1.00 89.25 127 MET A O 1
ATOM 937 N N . CYS A 1 128 ? 14.055 4.613 1.120 1.00 86.94 128 CYS A N 1
ATOM 938 C CA . CYS A 1 128 ? 14.215 3.532 2.077 1.00 86.94 128 CYS A CA 1
ATOM 939 C C . CYS A 1 128 ? 14.190 4.108 3.502 1.00 86.94 128 CYS A C 1
ATOM 941 O O . CYS A 1 128 ? 14.888 5.078 3.796 1.00 86.94 128 CYS A O 1
ATOM 943 N N . ALA A 1 129 ? 13.381 3.518 4.379 1.00 84.62 129 ALA A N 1
ATOM 944 C CA . ALA A 1 129 ? 13.374 3.830 5.803 1.00 84.62 129 ALA A CA 1
ATOM 945 C C . ALA A 1 129 ? 14.620 3.265 6.488 1.00 84.62 129 ALA A C 1
ATOM 947 O O . ALA A 1 129 ? 15.261 3.942 7.287 1.00 84.62 129 ALA A O 1
ATOM 948 N N . ASP A 1 130 ? 14.933 2.009 6.176 1.00 83.50 130 ASP A N 1
ATOM 949 C CA . ASP A 1 130 ? 16.060 1.258 6.711 1.00 83.50 130 ASP A CA 1
ATOM 950 C C . ASP A 1 130 ? 16.264 -0.006 5.861 1.00 83.50 130 ASP A C 1
ATOM 952 O O . ASP A 1 130 ? 15.304 -0.609 5.384 1.00 83.50 130 ASP A O 1
ATOM 956 N N . SER A 1 131 ? 17.520 -0.403 5.675 1.00 81.88 131 SER A N 1
ATOM 957 C CA . SER A 1 131 ? 17.915 -1.625 4.965 1.00 81.88 131 SER A CA 1
ATOM 958 C C . SER A 1 131 ? 18.988 -2.425 5.711 1.00 81.88 131 SER A C 1
ATOM 960 O O . SER A 1 131 ? 19.667 -3.262 5.119 1.00 81.88 131 SER A O 1
ATOM 962 N N . SER A 1 132 ? 19.216 -2.120 6.991 1.00 81.06 132 SER A N 1
ATOM 963 C CA . SER A 1 132 ? 20.340 -2.654 7.768 1.00 81.06 132 SER A CA 1
ATOM 964 C C . SER A 1 132 ? 20.066 -4.028 8.379 1.00 81.06 132 SER A C 1
ATOM 966 O O . SER A 1 132 ? 20.997 -4.810 8.577 1.00 81.06 132 SER A O 1
ATOM 968 N N . ASN A 1 133 ? 18.801 -4.357 8.652 1.00 73.19 133 ASN A N 1
ATOM 969 C CA . ASN A 1 133 ? 18.418 -5.600 9.312 1.00 73.19 133 ASN A CA 1
ATOM 970 C C . ASN A 1 133 ? 17.226 -6.274 8.633 1.00 73.19 133 ASN A C 1
ATOM 972 O O . ASN A 1 133 ? 16.205 -5.649 8.355 1.00 73.19 133 ASN A O 1
ATOM 976 N N . ALA A 1 134 ? 17.355 -7.589 8.465 1.00 73.12 134 ALA A N 1
ATOM 977 C CA . ALA A 1 134 ? 16.308 -8.491 8.009 1.00 73.12 134 ALA A CA 1
ATOM 978 C C . ALA A 1 134 ? 15.038 -8.422 8.880 1.00 73.12 134 ALA A C 1
ATOM 980 O O . ALA A 1 134 ? 15.110 -8.139 10.081 1.00 73.12 134 ALA A O 1
ATOM 981 N N . ALA A 1 135 ? 13.882 -8.741 8.287 1.00 67.06 135 ALA A N 1
ATOM 982 C CA . ALA A 1 135 ? 12.631 -8.889 9.027 1.00 67.06 135 ALA A CA 1
ATOM 983 C C . ALA A 1 135 ? 12.754 -9.844 10.226 1.00 67.06 135 ALA A C 1
ATOM 985 O O . ALA A 1 135 ? 13.243 -10.968 10.062 1.00 67.06 135 ALA A O 1
ATOM 986 N N . PRO A 1 136 ? 12.321 -9.425 11.435 1.00 68.69 136 PRO A N 1
ATOM 987 C CA . PRO A 1 136 ? 12.386 -10.278 12.607 1.00 68.69 136 PRO A CA 1
ATOM 988 C C . PRO A 1 136 ? 11.480 -11.496 12.412 1.00 68.69 136 PRO A C 1
ATOM 990 O O . PRO A 1 136 ? 10.340 -11.388 11.963 1.00 68.69 136 PRO A O 1
ATOM 993 N N . VAL A 1 137 ? 11.998 -12.670 12.779 1.00 66.12 137 VAL A N 1
ATOM 994 C CA . VAL A 1 137 ? 11.239 -13.934 12.754 1.00 66.12 137 VAL A CA 1
ATOM 995 C C . VAL A 1 137 ? 10.125 -13.919 13.810 1.00 66.12 137 VAL A C 1
ATOM 997 O O . VAL A 1 137 ? 9.104 -14.587 13.661 1.00 66.12 137 VAL A O 1
ATOM 1000 N N . THR A 1 138 ? 10.301 -13.131 14.872 1.00 68.81 138 THR A N 1
ATOM 1001 C CA . THR A 1 138 ? 9.300 -12.913 15.913 1.00 68.81 138 THR A CA 1
ATOM 1002 C C . THR A 1 138 ? 8.149 -12.053 15.396 1.00 68.81 138 THR A C 1
ATOM 1004 O O . THR A 1 138 ? 8.310 -10.893 15.025 1.00 68.81 138 THR A O 1
ATOM 1007 N N . THR A 1 139 ? 6.957 -12.639 15.401 1.00 71.19 139 THR A N 1
ATOM 1008 C CA . THR A 1 139 ? 5.704 -11.989 15.010 1.00 71.19 139 THR A CA 1
ATOM 1009 C C . THR A 1 139 ? 5.018 -11.330 16.203 1.00 71.19 139 THR A C 1
ATOM 1011 O O . THR A 1 139 ? 5.015 -11.901 17.295 1.00 71.19 139 THR A O 1
ATOM 1014 N N . LEU A 1 140 ? 4.333 -10.208 15.988 1.00 71.00 140 LEU A N 1
ATOM 1015 C CA . LEU A 1 140 ? 3.384 -9.667 16.963 1.00 71.00 140 LEU A CA 1
ATOM 1016 C C . LEU A 1 140 ? 2.027 -10.338 16.732 1.00 71.00 140 LEU A C 1
ATOM 1018 O O . LEU A 1 140 ? 1.427 -10.127 15.686 1.00 71.00 140 LEU A O 1
ATOM 1022 N N . ASN A 1 141 ? 1.535 -11.155 17.667 1.00 74.81 141 ASN A N 1
ATOM 1023 C CA . ASN A 1 141 ? 0.257 -11.876 17.512 1.00 74.81 141 ASN A CA 1
ATOM 1024 C C . ASN A 1 141 ? 0.158 -12.663 16.185 1.00 74.81 141 ASN A C 1
ATOM 1026 O O . ASN A 1 141 ? -0.846 -12.578 15.483 1.00 74.81 141 ASN A O 1
ATOM 1030 N N . SER A 1 142 ? 1.227 -13.371 15.799 1.00 74.06 142 SER A N 1
ATOM 1031 C CA . SER A 1 142 ? 1.334 -14.088 14.511 1.00 74.06 142 SER A CA 1
ATOM 1032 C C . SER A 1 142 ? 1.336 -13.203 13.252 1.00 74.06 142 SER A C 1
ATOM 1034 O O . SER A 1 142 ? 1.375 -13.725 12.141 1.00 74.06 142 SER A O 1
ATOM 1036 N N . VAL A 1 143 ? 1.387 -11.876 13.402 1.00 82.12 143 VAL A N 1
ATOM 1037 C CA . VAL A 1 143 ? 1.554 -10.906 12.313 1.00 82.12 143 VAL A CA 1
ATOM 1038 C C . VAL A 1 143 ? 3.043 -10.624 12.106 1.00 82.12 143 VAL A C 1
ATOM 1040 O O . VAL A 1 143 ? 3.745 -10.177 13.020 1.00 82.12 143 VAL A O 1
ATOM 1043 N N . LYS A 1 144 ? 3.545 -10.882 10.894 1.00 84.44 144 LYS A N 1
ATOM 1044 C CA . LYS A 1 144 ? 4.880 -10.421 10.477 1.00 84.44 144 LYS A CA 1
ATOM 1045 C C . LYS A 1 144 ? 4.850 -8.903 10.254 1.00 84.44 144 LYS A C 1
ATOM 1047 O O . LYS A 1 144 ? 3.939 -8.459 9.564 1.00 84.44 144 LYS A O 1
ATOM 1052 N N . PRO A 1 145 ? 5.794 -8.114 10.796 1.00 83.69 145 PRO A N 1
ATOM 1053 C CA . PRO A 1 145 ? 5.712 -6.652 10.741 1.00 83.69 145 PRO A CA 1
ATOM 1054 C C . PRO A 1 145 ? 6.047 -6.056 9.364 1.00 83.69 145 PRO A C 1
ATOM 1056 O O . PRO A 1 145 ? 5.499 -5.022 9.006 1.00 83.69 145 PRO A O 1
ATOM 1059 N N . PHE A 1 146 ? 6.937 -6.688 8.595 1.00 87.19 146 PHE A N 1
ATOM 1060 C CA . PHE A 1 146 ? 7.296 -6.301 7.227 1.00 87.19 146 PHE A CA 1
ATOM 1061 C C . PHE A 1 146 ? 7.937 -7.489 6.498 1.00 87.19 146 PHE A C 1
ATOM 1063 O O . PHE A 1 146 ? 8.284 -8.493 7.126 1.00 87.19 146 PHE A O 1
ATOM 1070 N N . GLY A 1 147 ? 8.083 -7.372 5.181 1.00 89.50 147 GLY A N 1
ATOM 1071 C CA . GLY A 1 147 ? 8.704 -8.377 4.327 1.00 89.50 147 GLY A CA 1
ATOM 1072 C C . GLY A 1 147 ? 8.254 -8.236 2.877 1.00 89.50 147 GLY A C 1
ATOM 1073 O O . GLY A 1 147 ? 7.649 -7.231 2.502 1.00 89.50 147 GLY A O 1
ATOM 1074 N N . VAL A 1 148 ? 8.513 -9.270 2.083 1.00 90.19 148 VAL A N 1
ATOM 1075 C CA . VAL A 1 148 ? 8.165 -9.329 0.656 1.00 90.19 148 VAL A CA 1
ATOM 1076 C C . VAL A 1 148 ? 7.376 -10.598 0.353 1.00 90.19 148 VAL A C 1
ATOM 1078 O O . VAL A 1 148 ? 7.547 -11.610 1.021 1.00 90.19 148 VAL A O 1
ATOM 1081 N N . ILE A 1 149 ? 6.500 -10.566 -0.649 1.00 92.19 149 ILE A N 1
ATOM 1082 C CA . ILE A 1 149 ? 5.895 -11.776 -1.219 1.00 92.19 149 ILE A CA 1
ATOM 1083 C C . ILE A 1 149 ? 6.482 -11.944 -2.617 1.00 92.19 149 ILE A C 1
ATOM 1085 O O . ILE A 1 149 ? 6.260 -11.101 -3.488 1.00 92.19 149 ILE A O 1
ATOM 1089 N N . SER A 1 150 ? 7.251 -13.010 -2.825 1.00 90.75 150 SER A N 1
ATOM 1090 C CA . SER A 1 150 ? 7.889 -13.290 -4.109 1.00 90.75 150 SER A CA 1
ATOM 1091 C C . SER A 1 150 ? 6.934 -14.002 -5.085 1.00 90.75 150 SER A C 1
ATOM 1093 O O . SER A 1 150 ? 5.861 -14.480 -4.715 1.00 90.75 150 SER A O 1
ATOM 1095 N N . GLY A 1 151 ? 7.292 -14.039 -6.374 1.00 87.75 151 GLY A N 1
ATOM 1096 C CA . GLY A 1 151 ? 6.585 -14.850 -7.378 1.00 87.75 151 GLY A CA 1
ATOM 1097 C C . GLY A 1 151 ? 5.214 -14.335 -7.843 1.00 87.75 151 GLY A C 1
ATOM 1098 O O . GLY A 1 151 ? 4.527 -15.036 -8.585 1.00 87.75 151 GLY A O 1
ATOM 1099 N N . LEU A 1 152 ? 4.803 -13.121 -7.460 1.00 88.75 152 LEU A N 1
ATOM 1100 C CA . LEU A 1 152 ? 3.547 -12.525 -7.928 1.00 88.75 152 LEU A CA 1
ATOM 1101 C C . LEU A 1 152 ? 3.635 -12.088 -9.402 1.00 88.75 152 LEU A C 1
ATOM 1103 O O . LEU A 1 152 ? 4.361 -11.151 -9.754 1.00 88.75 152 LEU A O 1
ATOM 1107 N N . SER A 1 153 ? 2.833 -12.721 -10.261 1.00 87.75 153 SER A N 1
ATOM 1108 C CA . SER A 1 153 ? 2.684 -12.355 -11.679 1.00 87.75 153 SER A CA 1
ATOM 1109 C C . SER A 1 153 ? 1.721 -11.184 -11.908 1.00 87.75 153 SER A C 1
ATOM 1111 O O . SER A 1 153 ? 1.824 -10.493 -12.919 1.00 87.75 153 SER A O 1
ATOM 1113 N N . SER A 1 154 ? 0.823 -10.918 -10.958 1.00 91.62 154 SER A N 1
ATOM 1114 C CA . SER A 1 154 ? -0.127 -9.804 -10.983 1.00 91.62 154 SER A CA 1
ATOM 1115 C C . SER A 1 154 ? -0.403 -9.285 -9.572 1.00 91.62 154 SER A C 1
ATOM 1117 O O . SER A 1 154 ? -0.058 -9.931 -8.579 1.00 91.62 154 SER A O 1
ATOM 1119 N N . TRP A 1 155 ? -1.055 -8.125 -9.473 1.00 94.88 155 TRP A N 1
ATOM 1120 C CA . TRP A 1 155 ? -1.563 -7.639 -8.193 1.00 94.88 155 TRP A CA 1
ATOM 1121 C C . TRP A 1 155 ? -2.614 -8.612 -7.623 1.00 94.88 155 TRP A C 1
ATOM 1123 O O . TRP A 1 155 ? -3.541 -8.989 -8.349 1.00 94.88 155 TRP A O 1
ATOM 1133 N N . PRO A 1 156 ? -2.484 -9.058 -6.362 1.00 94.88 156 PRO A N 1
ATOM 1134 C CA . PRO A 1 156 ? -3.364 -10.080 -5.816 1.00 94.88 156 PRO A CA 1
ATOM 1135 C C . PRO A 1 156 ? -4.689 -9.507 -5.286 1.00 94.88 156 PRO A C 1
ATOM 1137 O O . PRO A 1 156 ? -4.759 -8.407 -4.740 1.00 94.88 156 PRO A O 1
ATOM 1140 N N . GLY A 1 157 ? -5.762 -10.300 -5.382 1.00 95.50 157 GLY A N 1
ATOM 1141 C CA . GLY A 1 157 ? -7.041 -10.003 -4.718 1.00 95.50 157 GLY A CA 1
ATOM 1142 C C . GLY A 1 157 ? -7.011 -10.217 -3.197 1.00 95.50 157 GLY A C 1
ATOM 1143 O O . GLY A 1 157 ? -7.856 -9.685 -2.484 1.00 95.50 157 GLY A O 1
ATOM 1144 N N . SER A 1 158 ? -6.029 -10.971 -2.705 1.00 96.25 158 SER A N 1
ATOM 1145 C CA . SER A 1 158 ? -5.770 -11.256 -1.291 1.00 96.25 158 SER A CA 1
ATOM 1146 C C . SER A 1 158 ? -4.314 -11.676 -1.115 1.00 96.25 158 SER A C 1
ATOM 1148 O O . SER A 1 158 ? -3.765 -12.346 -1.989 1.00 96.25 158 SER A O 1
ATOM 1150 N N . ILE A 1 159 ? -3.704 -11.370 0.024 1.00 94.56 159 ILE A N 1
ATOM 1151 C CA . ILE A 1 159 ? -2.365 -11.867 0.363 1.00 94.56 159 ILE A CA 1
ATOM 1152 C C . ILE A 1 159 ? -2.455 -13.089 1.274 1.00 94.56 159 ILE A C 1
ATOM 1154 O O . ILE A 1 159 ? -3.446 -13.292 1.964 1.00 94.56 159 ILE A O 1
ATOM 1158 N N . THR A 1 160 ? -1.404 -13.904 1.297 1.00 92.44 160 THR A N 1
ATOM 1159 C CA . THR A 1 160 ? -1.254 -14.973 2.291 1.00 92.44 160 THR A CA 1
ATOM 1160 C C . THR A 1 160 ? -0.182 -14.535 3.290 1.00 92.44 160 THR A C 1
ATOM 1162 O O . THR A 1 160 ? 0.992 -14.543 2.927 1.00 92.44 160 THR A O 1
ATOM 1165 N N . PRO A 1 161 ? -0.528 -14.147 4.532 1.00 88.94 161 PRO A N 1
ATOM 1166 C CA . PRO A 1 161 ? 0.447 -13.630 5.500 1.00 88.94 161 PRO A CA 1
ATOM 1167 C C . PRO A 1 161 ? 1.623 -14.577 5.775 1.00 88.94 161 PRO A C 1
ATOM 1169 O O . PRO A 1 161 ? 2.747 -14.132 6.001 1.00 88.94 161 PRO A O 1
ATOM 1172 N N . SER A 1 162 ? 1.403 -15.895 5.702 1.00 88.00 162 SER A N 1
ATOM 1173 C CA . SER A 1 162 ? 2.474 -16.886 5.859 1.00 88.00 162 SER A CA 1
ATOM 1174 C C . SER A 1 162 ? 3.463 -16.919 4.688 1.00 88.00 162 SER A C 1
ATOM 1176 O O . SER A 1 162 ? 4.573 -17.409 4.870 1.00 88.00 162 SER A O 1
ATOM 1178 N N . ALA A 1 163 ? 3.089 -16.390 3.519 1.00 90.44 163 ALA A N 1
ATOM 1179 C CA . ALA A 1 163 ? 3.952 -16.267 2.344 1.00 90.44 163 ALA A CA 1
ATOM 1180 C C . ALA A 1 163 ? 4.843 -15.013 2.379 1.00 90.44 163 ALA A C 1
ATOM 1182 O O . ALA A 1 163 ? 5.659 -14.833 1.485 1.00 90.44 163 ALA A O 1
ATOM 1183 N N . ILE A 1 164 ? 4.695 -14.144 3.387 1.00 89.38 164 ILE A N 1
ATOM 1184 C CA . ILE A 1 164 ? 5.589 -12.998 3.569 1.00 89.38 164 ILE A CA 1
ATOM 1185 C C . ILE A 1 164 ? 6.961 -13.529 3.988 1.00 89.38 164 ILE A C 1
ATOM 1187 O O . ILE A 1 164 ? 7.121 -14.112 5.063 1.00 89.38 164 ILE A O 1
ATOM 1191 N N . GLU A 1 165 ? 7.946 -13.333 3.131 1.00 88.56 165 GLU A N 1
ATOM 1192 C CA . GLU A 1 165 ? 9.344 -13.691 3.311 1.00 88.56 165 GLU A CA 1
ATOM 1193 C C . GLU A 1 165 ? 10.115 -12.569 4.012 1.00 88.56 165 GLU A C 1
ATOM 1195 O O . GLU A 1 165 ? 9.677 -11.419 4.094 1.00 88.56 165 GLU A O 1
ATOM 1200 N N . THR A 1 166 ? 11.284 -12.919 4.541 1.00 84.19 166 THR A N 1
ATOM 1201 C CA . THR A 1 166 ? 12.184 -11.972 5.190 1.00 84.19 166 THR A CA 1
ATOM 1202 C C . THR A 1 166 ? 12.889 -11.112 4.144 1.00 84.19 166 THR A C 1
ATOM 1204 O O . THR A 1 166 ? 13.650 -11.632 3.335 1.00 84.19 166 THR A O 1
ATOM 1207 N N . ASP A 1 167 ? 12.705 -9.797 4.227 1.00 84.19 167 ASP A N 1
ATOM 1208 C CA . ASP A 1 167 ? 13.416 -8.804 3.416 1.00 84.19 167 ASP A CA 1
ATOM 1209 C C . ASP A 1 167 ? 14.054 -7.766 4.357 1.00 84.19 167 ASP A C 1
ATOM 1211 O O . ASP A 1 167 ? 13.399 -7.359 5.324 1.00 84.19 167 ASP A O 1
ATOM 1215 N N . PRO A 1 168 ? 15.333 -7.384 4.181 1.00 80.94 168 PRO A N 1
ATOM 1216 C CA . PRO A 1 168 ? 15.935 -6.305 4.958 1.00 80.94 168 PRO A CA 1
ATOM 1217 C C . PRO A 1 168 ? 15.426 -4.908 4.591 1.00 80.94 168 PRO A C 1
ATOM 1219 O O . PRO A 1 168 ? 15.586 -3.998 5.402 1.00 80.94 168 PRO A O 1
ATOM 1222 N N . ILE A 1 169 ? 14.840 -4.709 3.409 1.00 84.94 169 ILE A N 1
ATOM 1223 C CA . ILE A 1 169 ? 14.455 -3.383 2.925 1.00 84.94 169 ILE A CA 1
ATOM 1224 C C . ILE A 1 169 ? 13.091 -2.983 3.493 1.00 84.94 169 ILE A C 1
ATOM 1226 O O . ILE A 1 169 ? 12.082 -3.663 3.309 1.00 84.94 169 ILE A O 1
ATOM 1230 N N . LYS A 1 170 ? 13.051 -1.828 4.159 1.00 85.88 170 LYS A N 1
ATOM 1231 C CA . LYS A 1 170 ? 11.833 -1.200 4.674 1.00 85.88 170 LYS A CA 1
ATOM 1232 C C . LYS A 1 170 ? 11.611 0.111 3.949 1.00 85.88 170 LYS A C 1
ATOM 1234 O O . LYS A 1 170 ? 12.516 0.937 3.855 1.00 85.88 170 LYS A O 1
ATOM 1239 N N . TYR A 1 171 ? 10.388 0.341 3.507 1.00 87.19 171 TYR A N 1
ATOM 1240 C CA . TYR A 1 171 ? 9.998 1.595 2.877 1.00 87.19 171 TYR A CA 1
ATOM 1241 C C . TYR A 1 171 ? 9.107 2.401 3.809 1.00 87.19 171 TYR A C 1
ATOM 1243 O O . TYR A 1 171 ? 8.319 1.838 4.570 1.00 87.19 171 TYR A O 1
ATOM 1251 N N . TRP A 1 172 ? 9.215 3.724 3.725 1.00 84.12 172 TRP A N 1
ATOM 1252 C CA . TRP A 1 172 ? 8.209 4.600 4.311 1.00 84.12 172 TRP A CA 1
ATOM 1253 C C . TRP A 1 172 ? 6.945 4.570 3.456 1.00 84.12 172 TRP A C 1
ATOM 1255 O O . TRP A 1 172 ? 7.012 4.743 2.240 1.00 84.12 172 TRP A O 1
ATOM 1265 N N . ALA A 1 173 ? 5.800 4.389 4.105 1.00 87.94 173 ALA A N 1
ATOM 1266 C CA . ALA A 1 173 ? 4.483 4.595 3.526 1.00 87.94 173 ALA A CA 1
ATOM 1267 C C . ALA A 1 173 ? 3.619 5.331 4.553 1.00 87.94 173 ALA A C 1
ATOM 1269 O O . ALA A 1 173 ? 3.691 5.050 5.750 1.00 87.94 173 ALA A O 1
ATOM 1270 N N . ALA A 1 174 ? 2.829 6.281 4.078 1.00 90.38 174 ALA A N 1
ATOM 1271 C CA . ALA A 1 174 ? 1.876 7.040 4.870 1.00 90.38 174 ALA A CA 1
ATOM 1272 C C . ALA A 1 174 ? 0.519 7.065 4.159 1.00 90.38 174 ALA A C 1
ATOM 1274 O O . ALA A 1 174 ? 0.381 6.583 3.032 1.00 90.38 174 ALA A O 1
ATOM 1275 N N . PHE A 1 175 ? -0.478 7.627 4.830 1.00 90.81 175 PHE A N 1
ATOM 1276 C CA . PHE A 1 175 ? -1.835 7.756 4.320 1.00 90.81 175 PHE A CA 1
ATOM 1277 C C . PHE A 1 175 ? -2.335 9.185 4.502 1.00 90.81 175 PHE A C 1
ATOM 1279 O O . PHE A 1 175 ? -1.870 9.889 5.402 1.00 90.81 175 PHE A O 1
ATOM 1286 N N . ALA A 1 176 ? -3.255 9.599 3.634 1.00 84.00 176 ALA A N 1
ATOM 1287 C CA . ALA A 1 176 ? -3.931 10.894 3.672 1.00 84.00 176 ALA A CA 1
ATOM 1288 C C . ALA A 1 176 ? -5.409 10.743 3.305 1.00 84.00 176 ALA A C 1
ATOM 1290 O O . ALA A 1 176 ? -5.744 9.732 2.640 1.00 84.00 176 ALA A O 1
#

pLDDT: mean 85.1, std 10.9, range [43.62, 97.31]

Secondary structure (DSSP, 8-state):
--STT---TTTTSPTT------HHHHHHHHHHHHHHSEEEEEEEEEEEEB--S-PPTT-EEEEEETT-BEEEE-----STTTS--B-STT-EEEEEEEEEEEEE-SS-EEEEEE----TTSPPPEEPEEE-SSPPPS--BTTB-SS-B----SS--SB--GGG-B--S-EE--EE-

Organism: Streptomyces malaysiensis (NCBI:txid92644)